Protein AF-A0A3B9Z3X3-F1 (afdb_monomer)

Radius of gyration: 15.52 Å; Cα contacts (8 Å, |Δi|>4): 37; chains: 1; bounding box: 30×22×44 Å

Nearest PDB structures (foldseek):
  8ssw-assembly1_B  TM=4.935E-01  e=3.534E+00  Homo sapiens

Solvent-accessible surface area (backbone atoms only — not comparable to full-atom values): 3225 Å² total; per-residue (Å²): 139,84,86,81,80,67,89,67,81,86,66,79,74,92,54,75,46,78,44,71,65,78,87,47,71,70,57,52,54,54,50,52,55,51,32,60,76,68,68,43,84,42,77,47,80,47,117

Structure (mmCIF, N/CA/C/O backbone):
data_AF-A0A3B9Z3X3-F1
#
_entry.id   AF-A0A3B9Z3X3-F1
#
loop_
_atom_site.group_PDB
_atom_site.id
_atom_site.type_symbol
_atom_site.label_atom_id
_atom_site.label_alt_id
_atom_site.label_comp_id
_atom_site.label_asym_id
_atom_site.label_entity_id
_atom_site.label_seq_id
_atom_site.pdbx_PDB_ins_code
_atom_site.Cartn_x
_atom_site.Cartn_y
_atom_site.Cartn_z
_atom_site.occupancy
_atom_site.B_iso_or_equiv
_atom_site.auth_seq_id
_atom_site.auth_comp_id
_atom_site.auth_asym_id
_atom_site.auth_atom_id
_atom_site.pdbx_PDB_model_num
ATOM 1 N N . MET A 1 1 ? -15.698 -9.778 31.722 1.00 43.72 1 MET A N 1
ATOM 2 C CA . MET A 1 1 ? -14.932 -8.763 30.974 1.00 43.72 1 MET A CA 1
ATOM 3 C C . MET A 1 1 ? -15.729 -8.451 29.715 1.00 43.72 1 MET A C 1
ATOM 5 O O . MET A 1 1 ? -15.756 -9.262 28.805 1.00 43.72 1 MET A O 1
ATOM 9 N N . SER A 1 2 ? -16.540 -7.396 29.764 1.00 46.81 2 SER A N 1
ATOM 10 C CA . SER A 1 2 ? -17.542 -7.054 28.750 1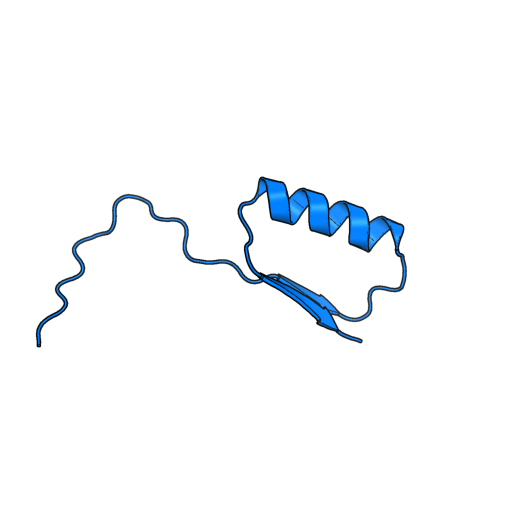.00 46.81 2 SER A CA 1
ATOM 11 C C . SER A 1 2 ? -16.992 -5.911 27.907 1.00 46.81 2 SER A C 1
ATOM 13 O O . SER A 1 2 ? -17.034 -4.772 28.362 1.00 46.81 2 SER A O 1
ATOM 15 N N . GLU A 1 3 ? -16.488 -6.184 26.705 1.00 52.81 3 GLU A N 1
ATOM 16 C CA . GLU A 1 3 ? -16.187 -5.119 25.746 1.00 52.81 3 GLU A CA 1
ATOM 17 C C . GLU A 1 3 ? -17.449 -4.880 24.912 1.00 52.81 3 GLU A C 1
ATOM 19 O O . GLU A 1 3 ? -17.781 -5.599 23.976 1.00 52.81 3 GLU A O 1
ATOM 24 N N . LYS A 1 4 ? -18.254 -3.924 25.379 1.00 54.94 4 LYS A N 1
ATOM 25 C CA . LYS A 1 4 ? -19.452 -3.444 24.693 1.00 54.94 4 LYS A CA 1
ATOM 26 C C . LYS A 1 4 ? -18.984 -2.467 23.611 1.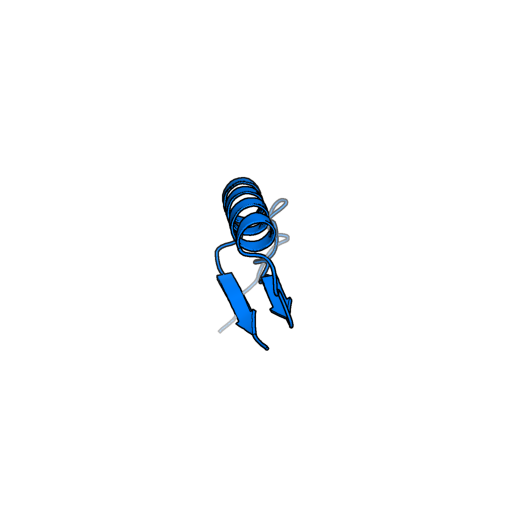00 54.94 4 LYS A C 1
ATOM 28 O O . LYS A 1 4 ? -18.820 -1.282 23.892 1.00 54.94 4 LYS A O 1
ATOM 33 N N . THR A 1 5 ? -18.751 -2.930 22.388 1.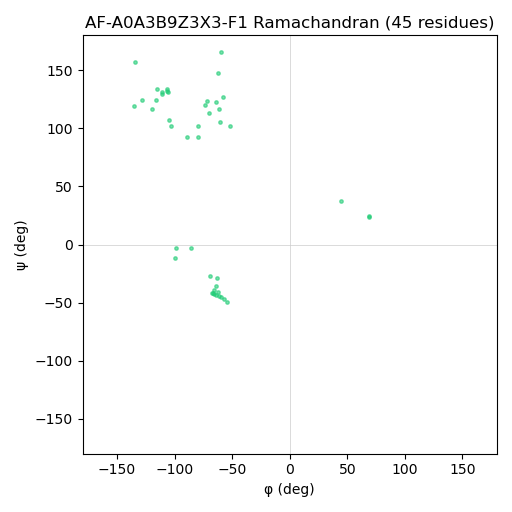00 56.34 5 THR A N 1
ATOM 34 C CA . THR A 1 5 ? -18.516 -2.019 21.259 1.00 56.34 5 THR A CA 1
ATOM 35 C C . THR A 1 5 ? -19.878 -1.511 20.786 1.00 56.34 5 THR A C 1
ATOM 37 O O . THR A 1 5 ? -20.644 -2.233 20.151 1.00 56.34 5 THR A O 1
ATOM 40 N N . GLY A 1 6 ? -20.231 -0.278 21.164 1.00 55.03 6 GLY A N 1
ATOM 41 C CA . GLY A 1 6 ? -21.314 0.454 20.498 1.00 55.03 6 GLY A CA 1
ATOM 42 C C . GLY A 1 6 ? -20.993 0.632 19.005 1.00 55.03 6 GLY A C 1
ATOM 43 O O . GLY A 1 6 ? -19.845 0.413 18.615 1.00 55.03 6 GLY A O 1
ATOM 44 N N . PRO A 1 7 ? -21.960 1.013 18.152 1.00 60.03 7 PRO A N 1
ATOM 45 C CA . PRO A 1 7 ? -21.693 1.207 16.731 1.00 60.03 7 PRO A CA 1
ATOM 46 C C . PRO A 1 7 ? -20.632 2.302 16.582 1.00 60.03 7 PRO A C 1
ATOM 48 O O . PRO A 1 7 ? -20.899 3.477 16.831 1.00 60.03 7 PRO A O 1
ATOM 51 N N . ALA A 1 8 ? -19.404 1.897 16.250 1.00 60.78 8 ALA A N 1
ATOM 52 C CA . ALA A 1 8 ? -18.303 2.813 16.023 1.00 60.78 8 ALA A CA 1
ATOM 53 C C . ALA A 1 8 ? -18.703 3.709 14.853 1.00 60.78 8 ALA A C 1
ATOM 55 O O . ALA A 1 8 ? -18.952 3.223 13.750 1.00 60.78 8 ALA A O 1
ATOM 56 N N . ALA A 1 9 ? -18.834 5.006 15.124 1.00 60.41 9 ALA A N 1
ATOM 57 C CA . ALA A 1 9 ? -19.161 6.018 14.138 1.00 60.41 9 ALA A CA 1
ATOM 58 C C . ALA A 1 9 ? -18.204 5.900 12.942 1.00 60.41 9 ALA A C 1
ATOM 60 O O . ALA A 1 9 ? -17.052 6.304 13.029 1.00 60.41 9 ALA A O 1
ATOM 61 N N . ASN A 1 10 ? -18.681 5.297 11.851 1.00 59.47 10 ASN A N 1
ATOM 62 C CA . ASN A 1 10 ? -18.062 5.276 10.526 1.00 59.47 10 ASN A CA 1
ATOM 63 C C . ASN A 1 10 ? -16.540 4.999 10.489 1.00 59.47 10 ASN A C 1
ATOM 65 O O . ASN A 1 10 ? -15.819 5.607 9.697 1.00 59.47 10 ASN A O 1
ATOM 69 N N . ALA A 1 11 ? -16.038 4.114 11.355 1.00 69.69 11 ALA A N 1
ATOM 70 C CA . ALA A 1 11 ? -14.626 3.750 11.354 1.00 69.69 11 ALA A CA 1
ATOM 71 C C . ALA A 1 11 ? -14.340 2.845 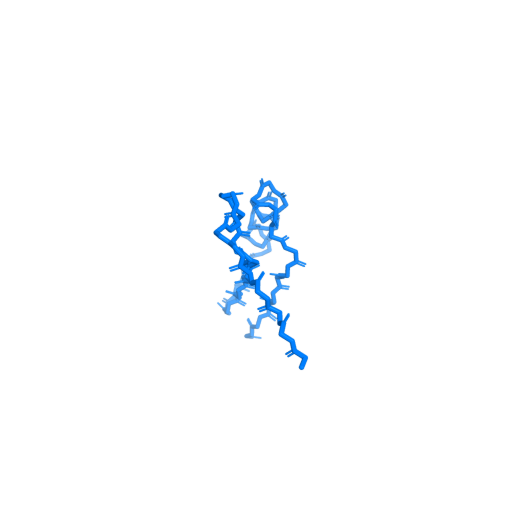10.149 1.00 69.69 11 ALA A C 1
ATOM 73 O O . ALA A 1 11 ? -14.934 1.775 10.012 1.00 69.69 11 ALA A O 1
ATOM 74 N N . ILE A 1 12 ? -13.438 3.284 9.271 1.00 71.69 12 ILE A N 1
ATOM 75 C CA . ILE A 1 12 ? -12.958 2.466 8.157 1.00 71.69 12 ILE A CA 1
ATOM 76 C C . ILE A 1 12 ? -12.212 1.268 8.766 1.00 71.69 12 ILE A C 1
ATOM 78 O O . ILE A 1 12 ? -11.288 1.479 9.558 1.00 71.69 12 ILE A O 1
ATOM 82 N N . PRO A 1 13 ? -12.617 0.023 8.462 1.00 80.50 13 PRO A N 1
ATOM 83 C CA . PRO A 1 13 ? -11.926 -1.149 8.974 1.00 80.50 13 PRO A CA 1
ATOM 84 C C . PRO A 1 13 ? -10.485 -1.174 8.447 1.00 80.50 13 PRO A C 1
ATOM 86 O O . PRO A 1 13 ? -10.240 -0.718 7.329 1.00 80.50 13 PRO A O 1
ATOM 89 N N . PRO A 1 14 ? -9.523 -1.704 9.220 1.00 85.06 14 PRO A N 1
ATOM 90 C CA . PRO A 1 14 ? -8.143 -1.808 8.764 1.00 85.06 14 PRO A CA 1
ATOM 91 C C . PRO A 1 14 ? -8.071 -2.635 7.472 1.00 85.06 14 PRO A C 1
ATOM 93 O O . PRO A 1 14 ? -8.587 -3.751 7.410 1.00 85.06 14 PRO A O 1
ATOM 96 N N . VAL A 1 15 ? -7.435 -2.072 6.441 1.00 88.25 15 VAL A N 1
ATOM 97 C CA . VAL A 1 15 ? -7.260 -2.701 5.125 1.00 88.25 15 VAL A CA 1
ATOM 98 C C . VAL A 1 15 ? -5.810 -3.142 4.964 1.00 88.25 15 VAL A C 1
ATOM 100 O O . VAL A 1 15 ? -4.886 -2.375 5.230 1.00 88.25 15 VAL A O 1
ATOM 103 N N . CYS A 1 16 ? -5.624 -4.374 4.495 1.00 91.38 16 CYS A N 1
ATOM 104 C CA . CYS A 1 16 ? -4.330 -4.947 4.149 1.00 91.38 16 CYS A CA 1
ATOM 105 C C . CYS A 1 16 ? -4.286 -5.237 2.642 1.00 91.38 16 CYS A C 1
ATOM 107 O O . CYS A 1 16 ? -5.241 -5.790 2.092 1.00 91.38 16 CYS A O 1
ATOM 109 N N . VAL A 1 17 ? -3.196 -4.852 1.974 1.00 92.69 17 VAL A N 1
ATOM 110 C CA . VAL A 1 17 ? -3.021 -5.008 0.521 1.00 92.69 17 VAL A CA 1
ATOM 111 C C . VAL A 1 17 ? -1.951 -6.057 0.239 1.00 92.69 17 VAL A C 1
ATOM 113 O O . VAL A 1 17 ? -0.845 -5.972 0.766 1.00 92.69 17 VAL A O 1
ATOM 116 N N . VAL A 1 18 ? -2.260 -7.029 -0.621 1.00 93.25 18 VAL A N 1
ATOM 117 C CA . VAL A 1 18 ? -1.312 -8.063 -1.062 1.00 93.25 18 VAL A CA 1
ATOM 118 C C . VAL A 1 18 ? -1.071 -7.919 -2.560 1.00 93.25 18 VAL A C 1
ATOM 120 O O . VAL A 1 18 ? -2.006 -7.930 -3.358 1.00 93.25 18 VAL A O 1
ATOM 123 N N . LEU A 1 19 ? 0.195 -7.773 -2.926 1.00 91.50 19 LEU A N 1
ATOM 124 C CA . LEU A 1 19 ? 0.685 -7.684 -4.291 1.00 91.50 19 LEU A CA 1
ATOM 125 C C . LEU A 1 19 ? 1.353 -9.003 -4.662 1.00 91.50 19 LEU A C 1
ATOM 127 O O . LEU A 1 19 ? 2.451 -9.259 -4.186 1.00 91.50 19 LEU A O 1
ATOM 131 N N . ASP A 1 20 ? 0.726 -9.814 -5.509 1.00 91.31 20 ASP A N 1
ATOM 132 C CA . ASP A 1 20 ? 1.295 -11.086 -5.969 1.00 91.31 20 ASP A CA 1
ATOM 133 C C . ASP A 1 20 ? 1.772 -11.001 -7.425 1.00 91.31 20 ASP A C 1
ATOM 135 O O . ASP A 1 20 ? 1.061 -10.499 -8.300 1.00 91.31 20 ASP A O 1
ATOM 139 N N . GLY A 1 21 ? 2.995 -11.466 -7.691 1.00 86.12 21 GLY A N 1
ATOM 140 C CA . GLY A 1 21 ? 3.530 -11.590 -9.049 1.00 86.12 21 GLY A CA 1
ATOM 141 C C . GLY A 1 21 ? 3.812 -10.260 -9.760 1.00 86.12 21 GLY A C 1
ATOM 142 O O . GLY A 1 21 ? 3.841 -10.207 -10.993 1.00 86.12 21 GLY A O 1
ATOM 143 N N . VAL A 1 22 ? 4.038 -9.169 -9.022 1.00 84.88 22 VAL A N 1
ATOM 144 C CA . VAL A 1 22 ? 4.334 -7.863 -9.629 1.00 84.88 22 VAL A CA 1
ATOM 145 C C . VAL A 1 22 ? 5.722 -7.878 -10.281 1.00 84.88 22 VAL A C 1
ATOM 147 O O . VAL A 1 22 ? 6.745 -7.952 -9.608 1.00 84.88 22 VAL A O 1
ATOM 150 N N . ARG A 1 23 ? 5.772 -7.777 -11.618 1.00 84.38 23 ARG A N 1
ATOM 151 C CA . ARG A 1 23 ? 7.024 -7.754 -12.411 1.00 84.38 23 ARG A CA 1
ATOM 152 C C . ARG A 1 23 ? 7.486 -6.345 -12.820 1.00 84.38 23 ARG A C 1
ATOM 154 O O . ARG A 1 23 ? 8.534 -6.202 -13.440 1.00 84.38 23 ARG A O 1
ATOM 161 N N . SER A 1 24 ? 6.712 -5.304 -12.496 1.00 84.12 24 SER A N 1
ATOM 162 C CA . SER A 1 24 ? 6.997 -3.909 -12.868 1.00 84.12 24 SER A CA 1
ATOM 163 C C . SER A 1 24 ? 7.156 -3.017 -11.639 1.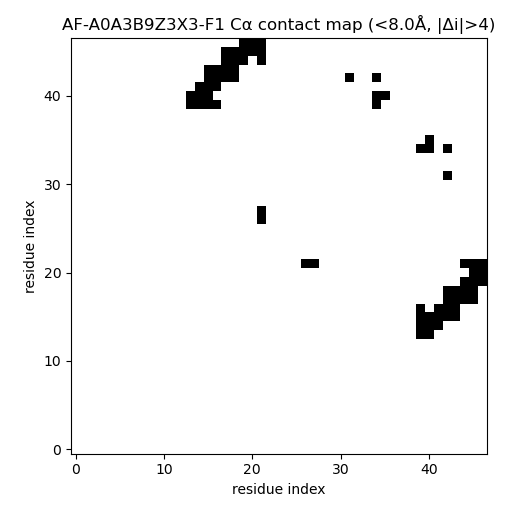00 84.12 24 SER A C 1
ATOM 165 O O . SER A 1 24 ? 6.194 -2.781 -10.908 1.00 84.12 24 SER A O 1
ATOM 167 N N . LEU A 1 25 ? 8.355 -2.455 -11.458 1.00 75.94 25 LEU A N 1
ATOM 168 C CA . LEU A 1 25 ? 8.666 -1.520 -10.368 1.00 75.94 25 LEU A CA 1
ATOM 169 C C . LEU A 1 25 ? 7.855 -0.215 -10.446 1.00 75.94 25 LEU A C 1
ATOM 171 O O . LEU A 1 25 ? 7.547 0.380 -9.417 1.00 75.94 25 LEU A O 1
ATOM 175 N N . TYR A 1 26 ? 7.461 0.209 -11.651 1.00 80.12 26 TYR A N 1
ATOM 176 C CA . TYR A 1 26 ? 6.595 1.377 -11.836 1.00 80.12 26 TYR A CA 1
ATOM 177 C C . TYR A 1 26 ? 5.193 1.142 -11.250 1.00 80.12 26 TYR A C 1
ATOM 179 O O . TYR A 1 26 ? 4.638 2.024 -10.598 1.00 80.12 26 TYR A O 1
ATOM 187 N N . ASN A 1 27 ? 4.653 -0.072 -11.415 1.00 79.69 27 ASN A N 1
ATOM 188 C CA . ASN A 1 27 ? 3.368 -0.460 -10.830 1.00 79.69 27 ASN A CA 1
ATOM 189 C C . ASN A 1 27 ? 3.458 -0.499 -9.293 1.00 79.69 27 ASN A C 1
ATOM 191 O O . ASN A 1 27 ? 2.613 0.080 -8.617 1.00 79.69 27 ASN A O 1
AT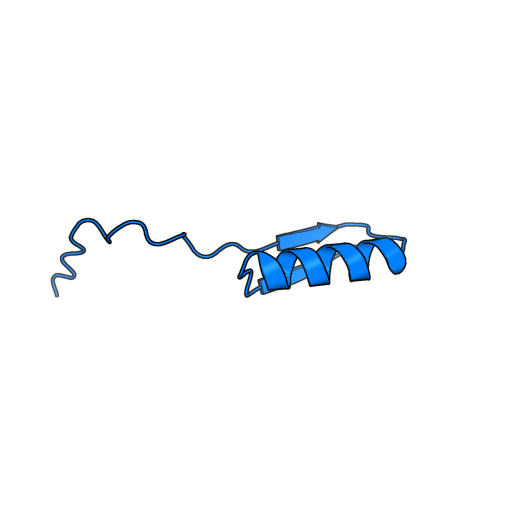OM 195 N N . VAL A 1 28 ? 4.548 -1.054 -8.742 1.00 88.88 28 VAL A N 1
ATOM 196 C CA . VAL A 1 28 ? 4.793 -1.056 -7.285 1.00 88.88 28 VAL A CA 1
ATOM 197 C C . VAL A 1 28 ? 4.747 0.361 -6.708 1.00 88.88 28 VAL A C 1
ATOM 199 O O . VAL A 1 28 ? 4.031 0.609 -5.740 1.00 88.88 28 VAL A O 1
ATOM 202 N N . GLY A 1 29 ? 5.469 1.306 -7.321 1.00 90.00 29 GLY A N 1
ATOM 203 C CA . GLY A 1 29 ? 5.508 2.691 -6.849 1.00 90.00 29 GLY A CA 1
ATOM 204 C C . GLY A 1 29 ? 4.144 3.387 -6.899 1.00 90.00 29 GLY A C 1
ATOM 205 O O . GLY A 1 29 ? 3.775 4.087 -5.957 1.00 90.00 29 GLY A O 1
ATOM 206 N N . ALA A 1 30 ? 3.373 3.163 -7.966 1.00 91.88 30 ALA A N 1
ATOM 207 C CA . ALA A 1 30 ? 2.020 3.699 -8.089 1.00 91.88 30 ALA A CA 1
ATOM 208 C C . ALA A 1 30 ? 1.079 3.133 -7.012 1.00 91.88 30 ALA A C 1
ATOM 210 O O . ALA A 1 30 ? 0.341 3.893 -6.383 1.00 91.88 30 ALA A O 1
ATOM 211 N N . VAL A 1 31 ? 1.141 1.822 -6.750 1.00 92.25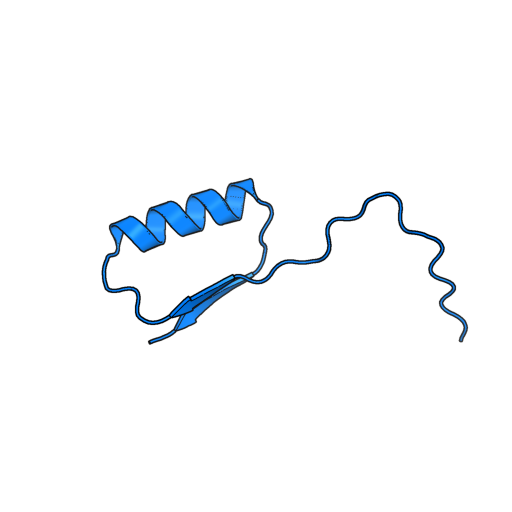 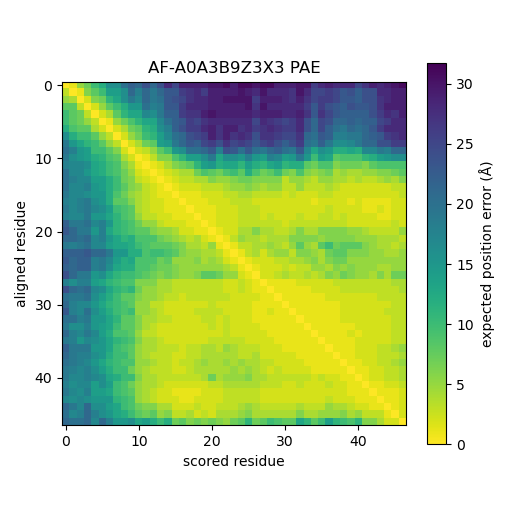31 VAL A N 1
ATOM 212 C CA . VAL A 1 31 ? 0.302 1.187 -5.726 1.00 92.25 31 VAL A CA 1
ATOM 213 C C . VAL A 1 31 ? 0.665 1.666 -4.323 1.00 92.25 31 VAL A C 1
ATOM 215 O O . VAL A 1 31 ? -0.241 1.958 -3.547 1.00 92.25 31 VAL A O 1
ATOM 218 N N . MET A 1 32 ? 1.951 1.816 -3.994 1.00 91.31 32 MET A N 1
ATOM 219 C CA . MET A 1 32 ? 2.365 2.341 -2.684 1.00 91.31 32 MET A CA 1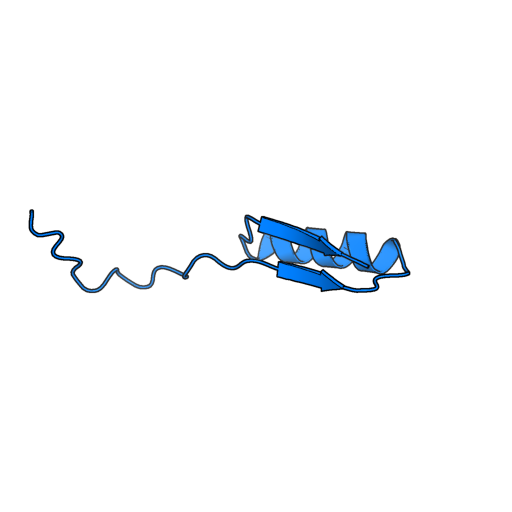
ATOM 220 C C . MET A 1 32 ? 1.811 3.748 -2.439 1.00 91.31 32 MET A C 1
ATOM 222 O O . MET A 1 32 ? 1.218 4.001 -1.397 1.00 91.31 32 MET A O 1
ATOM 226 N N . ARG A 1 33 ? 1.896 4.638 -3.436 1.00 93.25 33 ARG A N 1
ATOM 227 C CA . ARG A 1 33 ? 1.331 5.994 -3.329 1.00 93.25 33 ARG A CA 1
ATOM 228 C C . ARG A 1 33 ? -0.188 5.999 -3.178 1.00 93.25 33 ARG A C 1
ATOM 230 O O . ARG A 1 33 ? -0.724 6.842 -2.461 1.00 93.25 33 ARG A O 1
ATOM 237 N N . ALA A 1 34 ? -0.879 5.068 -3.832 1.00 93.19 34 ALA A N 1
ATOM 238 C CA . ALA A 1 34 ? -2.314 4.891 -3.645 1.00 93.19 34 ALA A CA 1
ATOM 239 C C . ALA A 1 34 ? -2.645 4.377 -2.232 1.00 93.19 34 ALA A C 1
ATOM 241 O O . ALA A 1 34 ? -3.578 4.878 -1.610 1.00 93.19 34 ALA A O 1
ATOM 242 N N . CYS A 1 35 ? -1.862 3.429 -1.708 1.00 92.94 35 CYS A N 1
ATOM 243 C CA . CYS A 1 35 ? -2.008 2.895 -0.352 1.00 92.94 35 CYS A CA 1
ATOM 244 C C . CYS A 1 35 ? -1.812 3.985 0.711 1.00 92.94 35 CYS A C 1
ATOM 246 O O . CYS A 1 35 ? -2.641 4.098 1.613 1.00 92.94 35 CYS A O 1
ATOM 248 N N . ASP A 1 36 ? -0.791 4.834 0.550 1.00 90.25 36 ASP A N 1
ATOM 249 C CA . ASP A 1 36 ? -0.542 5.981 1.431 1.00 90.25 36 ASP A CA 1
ATOM 250 C C . ASP A 1 36 ? -1.755 6.926 1.477 1.00 90.25 36 ASP A C 1
ATOM 252 O O . ASP A 1 36 ? -2.216 7.311 2.551 1.00 90.25 36 ASP A O 1
ATOM 256 N N . GLY A 1 37 ? -2.317 7.272 0.311 1.00 90.81 37 GLY A N 1
ATOM 257 C CA . GLY A 1 37 ? -3.498 8.138 0.215 1.00 90.81 37 GLY A CA 1
ATOM 258 C C . GLY A 1 37 ? -4.787 7.493 0.738 1.00 90.81 37 GLY A C 1
ATOM 259 O O . GLY A 1 37 ? -5.684 8.196 1.197 1.00 90.81 37 GLY A O 1
ATOM 260 N N . ALA A 1 38 ? -4.874 6.163 0.693 1.00 90.00 38 ALA A N 1
ATOM 261 C CA . ALA A 1 38 ? -6.007 5.391 1.193 1.00 90.00 38 ALA A CA 1
ATOM 262 C C . ALA A 1 38 ? -5.915 5.066 2.697 1.00 90.00 38 ALA A C 1
ATOM 264 O O . ALA A 1 38 ? -6.833 4.451 3.239 1.00 90.00 38 ALA A O 1
ATOM 265 N N . GLY A 1 39 ? -4.829 5.451 3.379 1.00 88.69 39 GLY A N 1
ATOM 266 C CA . GLY A 1 39 ? -4.617 5.123 4.791 1.00 88.69 39 GLY A CA 1
ATOM 267 C C . GLY A 1 39 ? -4.369 3.632 5.040 1.00 88.69 39 GLY A C 1
ATOM 268 O O . GLY A 1 39 ? -4.617 3.138 6.140 1.00 88.69 39 GLY A O 1
ATOM 269 N N . VAL A 1 40 ? -3.895 2.903 4.027 1.00 91.81 40 VAL A N 1
ATOM 270 C CA . VAL A 1 40 ? -3.487 1.504 4.164 1.00 91.81 40 VAL A CA 1
ATOM 271 C C . VAL A 1 40 ? -2.182 1.460 4.950 1.00 91.81 40 VAL A C 1
ATOM 273 O O . VAL A 1 40 ? -1.185 2.060 4.562 1.00 91.81 40 VAL A O 1
ATOM 276 N N . THR A 1 41 ? -2.177 0.721 6.052 1.00 90.31 41 THR A N 1
ATOM 277 C CA . THR A 1 41 ? -1.018 0.628 6.953 1.00 90.31 41 THR A CA 1
ATOM 278 C C . THR A 1 41 ? -0.188 -0.632 6.731 1.00 90.31 41 THR A C 1
ATOM 280 O O . THR A 1 41 ? 0.915 -0.742 7.265 1.00 90.31 41 THR A O 1
ATOM 283 N N . GLN A 1 42 ? -0.701 -1.588 5.951 1.00 92.50 42 GLN A N 1
ATOM 284 C CA . GLN A 1 42 ? -0.035 -2.855 5.671 1.00 92.50 42 GLN A CA 1
ATOM 285 C C . GLN A 1 42 ? -0.117 -3.200 4.186 1.00 92.50 42 GLN A C 1
ATOM 287 O O . GLN A 1 42 ? -1.202 -3.375 3.627 1.00 92.50 42 GLN A O 1
ATOM 292 N N . VAL A 1 43 ? 1.054 -3.322 3.561 1.00 93.06 43 VAL A N 1
ATOM 293 C CA . VAL A 1 43 ? 1.212 -3.769 2.177 1.00 93.06 43 VAL A CA 1
ATOM 294 C C . VAL A 1 43 ? 2.227 -4.907 2.157 1.00 93.06 43 VAL A C 1
ATOM 296 O O . VAL A 1 43 ? 3.354 -4.743 2.624 1.00 93.06 43 VAL A O 1
ATOM 299 N N . HIS A 1 44 ? 1.839 -6.055 1.613 1.00 92.56 44 HIS A N 1
ATOM 300 C CA . HIS A 1 44 ? 2.709 -7.211 1.424 1.00 92.56 44 HIS A CA 1
ATOM 301 C C . HIS A 1 44 ? 2.964 -7.412 -0.063 1.00 92.56 44 HIS A C 1
ATOM 303 O O . HIS A 1 44 ? 2.028 -7.425 -0.855 1.00 92.56 44 HIS A O 1
ATOM 309 N N . ALA A 1 45 ? 4.226 -7.588 -0.438 1.00 88.62 45 ALA A N 1
ATOM 310 C CA . ALA A 1 45 ? 4.600 -8.020 -1.776 1.00 88.62 45 ALA A CA 1
ATOM 311 C C . ALA A 1 45 ? 5.038 -9.487 -1.728 1.00 88.62 45 ALA A C 1
ATOM 313 O O . ALA A 1 45 ? 5.830 -9.877 -0.868 1.00 88.62 45 ALA A O 1
ATOM 314 N N . CYS A 1 46 ? 4.493 -10.284 -2.638 1.00 83.19 46 CYS A N 1
ATOM 315 C CA . CYS A 1 46 ? 4.653 -11.726 -2.753 1.00 83.19 46 CYS A CA 1
ATOM 316 C C . CYS A 1 46 ? 4.919 -12.098 -4.227 1.00 83.19 46 CYS A C 1
ATOM 318 O O . CYS A 1 46 ? 4.559 -11.347 -5.139 1.00 83.19 46 CYS A O 1
ATOM 320 N N . GLY A 1 47 ? 5.543 -13.256 -4.462 1.00 72.50 47 GLY A N 1
ATOM 321 C CA . GLY A 1 47 ? 5.755 -13.836 -5.800 1.00 72.50 47 GLY A CA 1
ATOM 322 C C . GLY A 1 47 ? 7.190 -13.838 -6.313 1.00 72.50 47 GLY A C 1
ATOM 323 O O . GLY A 1 47 ? 8.118 -13.631 -5.502 1.00 72.50 47 GLY A O 1
#

Secondary structure (DSSP, 8-state):
--------TTPPPP-EEEEES---HHHHHHHHHHHHHTT--EEEEE-

Mean predicted aligned error: 9.1 Å

Foldseek 3Di:
DDPPDDPDPPDDPADAAEAEPDPDPVVVVVVVVVCVVVVHPHYHYYD

Sequence (47 aa):
MSEKTGPAANAIPPVCVVLDGVRSLYNVGAVMRACDGAGVTQVHACG

pLDDT: mean 80.4, std 14.61, range [43.72, 93.25]